Protein AF-A0A1B7NL58-F1 (afdb_monomer_lite)

Radius of gyration: 33.12 Å; chains: 1; bounding box: 77×68×89 Å

Organism: NCBI:txid1955775

Foldseek 3Di:
DDDDDDDPVPPPPVVVVVVVVVVVVVVVVVVVVVVVVVVVVVVVVVVVVVVVVVVPPPDDDDDDDDDDDDDDDDPPPDPDPPDPDDDDDDDDPPPCPDDPDPDDDDDDDDDADDPVQWAFDAFDPPDDQPGKTWTAGNPPRDIFIQRDDDDDDPDDDDDDDDRRDGDDD

pLDDT: mean 71.79, std 19.03, range [33.88, 96.75]

InterPro domains:
  IPR011009 Protein kinase-like domain superfamily [SSF56112] (100-154)

Sequence (169 aa):
MSTVPKSRWAEDDAETEALLEQKRREKEERKRAKAEKQRREEEAQRQLLAQKHTNAGINGSLQNQEKGLNGDAERPSKRRRLSNEAETQPDMTVDQKPMSLLRFPAPEWGPCRHVDNFERLNHIEEGSYGLVSRARELATGEIVALKRLKWRTATTASQSPVCERFKHC

Secondary structure (DSSP, 8-state):
--PPPPPTT----HHHHHHHHHHHHHHHHHHHHHHHHHHHHHHHHHHHHHHHHHHGGGS----------S----S----------------------------PPPPP-PPPPPGGGEEEEEE---STT-SEEEEEETTT--EEEEEPP-------SS-----------

Structure (mmCIF, N/CA/C/O backbone):
data_AF-A0A1B7NL58-F1
#
_entry.id   AF-A0A1B7NL58-F1
#
loop_
_atom_site.group_PDB
_atom_site.id
_atom_site.type_symbol
_atom_site.label_atom_id
_atom_site.label_alt_id
_atom_site.label_comp_id
_atom_site.label_asym_id
_atom_site.label_entity_id
_atom_site.label_seq_id
_atom_site.pdbx_PDB_ins_code
_atom_site.Cartn_x
_atom_site.Cartn_y
_atom_site.Cartn_z
_atom_site.occupancy
_atom_site.B_iso_or_equiv
_atom_site.auth_seq_id
_atom_site.auth_comp_id
_atom_site.auth_asym_id
_atom_site.auth_atom_id
_atom_site.pdbx_PDB_model_num
ATOM 1 N N . MET A 1 1 ? 50.261 28.078 -27.410 1.00 44.69 1 MET A N 1
ATOM 2 C CA . MET A 1 1 ? 48.964 28.508 -26.847 1.00 44.69 1 MET A CA 1
ATOM 3 C C . MET A 1 1 ? 47.917 27.507 -27.301 1.00 44.69 1 MET A C 1
ATOM 5 O O . MET A 1 1 ? 47.625 27.460 -28.485 1.00 44.69 1 MET A O 1
ATOM 9 N N . SER A 1 2 ? 47.463 26.623 -26.414 1.00 54.59 2 SER A N 1
ATOM 10 C CA . SER A 1 2 ? 46.510 25.555 -26.741 1.00 54.59 2 SER A CA 1
ATOM 11 C C . SER A 1 2 ? 45.078 26.067 -26.592 1.00 54.59 2 SER A C 1
ATOM 13 O O . SER A 1 2 ? 44.651 26.379 -25.481 1.00 54.59 2 SER A O 1
ATOM 15 N N . THR A 1 3 ? 44.346 26.177 -27.698 1.00 63.53 3 THR A N 1
ATOM 16 C CA . THR A 1 3 ? 42.912 26.477 -27.693 1.00 63.53 3 THR A CA 1
ATOM 17 C C . THR A 1 3 ? 42.134 25.213 -27.326 1.00 63.53 3 THR A C 1
ATOM 19 O O . THR A 1 3 ? 42.364 24.139 -27.879 1.00 63.53 3 THR A O 1
ATOM 22 N N . VAL A 1 4 ? 41.244 25.321 -26.338 1.00 69.00 4 VAL A N 1
ATOM 23 C CA . VAL A 1 4 ? 40.406 24.203 -25.878 1.00 69.00 4 VAL A CA 1
ATOM 24 C C . VAL A 1 4 ? 39.421 23.824 -26.994 1.00 69.00 4 VAL A C 1
ATOM 26 O O . VAL A 1 4 ? 38.748 24.718 -27.515 1.00 69.00 4 VAL A O 1
ATOM 29 N N . PRO A 1 5 ? 39.299 22.538 -27.378 1.00 65.06 5 PRO A N 1
ATOM 30 C CA . PRO A 1 5 ? 38.344 22.128 -28.398 1.00 65.06 5 PRO A CA 1
ATOM 31 C C . PRO A 1 5 ? 36.917 22.241 -27.850 1.00 65.06 5 PRO A C 1
ATOM 33 O O . PRO A 1 5 ? 36.602 21.739 -26.768 1.00 65.06 5 PRO A O 1
ATOM 36 N N . LYS A 1 6 ? 36.044 22.917 -28.601 1.00 63.31 6 LYS A N 1
ATOM 37 C CA . LYS A 1 6 ? 34.623 23.052 -28.273 1.00 63.31 6 LYS A CA 1
ATOM 38 C C . LYS A 1 6 ? 33.964 21.668 -28.377 1.00 63.31 6 LYS A C 1
ATOM 40 O O . LYS A 1 6 ? 34.069 21.002 -29.403 1.00 63.31 6 LYS A O 1
ATOM 45 N N . SER A 1 7 ? 33.371 21.209 -27.274 1.00 68.00 7 SER A N 1
ATOM 46 C CA . SER A 1 7 ? 32.729 19.894 -27.145 1.00 68.00 7 SER A CA 1
ATOM 47 C C . SER A 1 7 ? 31.629 19.698 -28.193 1.00 68.00 7 SER A C 1
ATOM 49 O O . SER A 1 7 ? 30.796 20.581 -28.386 1.00 68.00 7 SER A O 1
ATOM 51 N N . ARG A 1 8 ? 31.592 18.505 -28.802 1.00 52.09 8 ARG A N 1
ATOM 52 C CA . ARG A 1 8 ? 30.673 18.040 -29.867 1.00 52.09 8 ARG A CA 1
ATOM 53 C C . ARG A 1 8 ? 29.192 17.921 -29.453 1.00 52.09 8 ARG A C 1
ATOM 55 O O . ARG A 1 8 ? 28.419 17.259 -30.128 1.00 52.09 8 ARG A O 1
ATOM 62 N N . TRP A 1 9 ? 28.838 18.497 -28.310 1.00 59.84 9 TRP A N 1
ATOM 63 C CA . TRP A 1 9 ? 27.505 18.483 -27.699 1.00 59.84 9 TRP A CA 1
ATOM 64 C C . TRP A 1 9 ? 26.931 19.894 -27.527 1.00 59.84 9 TRP A C 1
ATOM 66 O O . TRP A 1 9 ? 25.863 20.053 -26.950 1.00 59.84 9 TRP A O 1
ATOM 76 N N . ALA A 1 10 ? 27.665 20.913 -27.975 1.00 53.44 10 ALA A N 1
ATOM 77 C CA . ALA A 1 10 ? 27.255 22.311 -27.955 1.00 53.44 10 ALA A CA 1
ATOM 78 C C . ALA A 1 10 ? 26.870 22.770 -29.368 1.00 53.44 10 ALA A C 1
ATOM 80 O O . ALA A 1 10 ? 27.426 23.742 -29.881 1.00 53.44 10 ALA A O 1
ATOM 81 N N . GLU A 1 11 ? 25.979 22.024 -30.018 1.00 50.47 11 GLU A N 1
ATOM 82 C CA . GLU A 1 11 ? 25.211 22.566 -31.135 1.00 50.47 11 GLU A CA 1
ATOM 83 C C . GLU A 1 11 ? 23.988 23.258 -30.523 1.00 50.47 11 GLU A C 1
ATOM 85 O O . GLU A 1 11 ? 23.056 22.613 -30.045 1.00 50.47 11 GLU A O 1
ATOM 90 N N . ASP A 1 12 ? 24.071 24.590 -30.441 1.00 58.47 12 ASP A N 1
ATOM 91 C CA . ASP A 1 12 ? 22.943 25.485 -30.181 1.00 58.47 12 ASP A CA 1
ATOM 92 C C . ASP A 1 12 ? 21.994 25.413 -31.388 1.00 58.47 12 ASP A C 1
ATOM 94 O O . ASP A 1 12 ? 22.048 26.237 -32.304 1.00 58.47 12 ASP A O 1
ATOM 98 N N . ASP A 1 13 ? 21.140 24.391 -31.418 1.00 60.34 13 ASP A N 1
ATOM 99 C CA . ASP A 1 13 ? 20.017 24.337 -32.347 1.00 60.34 13 ASP A CA 1
ATOM 100 C C . ASP A 1 13 ? 18.971 25.347 -31.868 1.00 60.34 13 ASP A C 1
ATOM 102 O O . ASP A 1 13 ? 18.351 25.153 -30.818 1.00 60.34 13 ASP A O 1
ATOM 106 N N . ALA A 1 14 ? 18.753 26.421 -32.632 1.00 65.19 14 ALA A N 1
ATOM 107 C CA . ALA A 1 14 ? 17.804 27.502 -32.326 1.00 65.19 14 ALA A CA 1
ATOM 108 C C . ALA A 1 14 ? 16.383 27.006 -31.963 1.00 65.19 14 ALA A C 1
ATOM 110 O O . ALA A 1 14 ? 15.627 27.677 -31.258 1.00 65.19 14 ALA A O 1
ATOM 111 N N . GLU A 1 15 ? 16.019 25.800 -32.402 1.00 60.75 15 GLU A N 1
ATOM 112 C CA . GLU A 1 15 ? 14.764 25.130 -32.057 1.00 60.75 15 GLU A CA 1
ATOM 113 C C . GLU A 1 15 ? 14.707 24.660 -30.589 1.00 60.75 15 GLU A C 1
ATOM 115 O O . GLU A 1 15 ? 13.646 24.695 -29.960 1.00 60.75 15 GLU A O 1
ATOM 120 N N . THR A 1 16 ? 15.837 24.264 -29.996 1.00 66.06 16 THR A N 1
ATOM 121 C CA . THR A 1 16 ? 15.914 23.803 -28.599 1.00 66.06 16 THR A CA 1
ATOM 122 C C . THR A 1 16 ? 15.784 24.956 -27.605 1.00 66.06 16 THR A C 1
ATOM 124 O O . THR A 1 16 ? 15.072 24.831 -26.603 1.00 66.06 16 THR A O 1
ATOM 127 N N . GLU A 1 17 ? 16.378 26.110 -27.912 1.00 68.25 17 GLU A N 1
ATOM 128 C CA . GLU A 1 17 ? 16.218 27.338 -27.131 1.00 68.25 17 GLU A CA 1
ATOM 129 C C . GLU A 1 17 ? 14.764 27.832 -27.167 1.00 68.25 17 GLU A C 1
ATOM 131 O O . GLU A 1 17 ? 14.191 28.162 -26.122 1.00 68.25 17 GLU A O 1
ATOM 136 N N . ALA A 1 18 ? 14.120 27.770 -28.339 1.00 76.88 18 ALA A N 1
ATOM 137 C CA . ALA A 1 18 ? 12.712 28.125 -28.503 1.00 76.88 18 ALA A CA 1
ATOM 138 C C . ALA A 1 18 ? 11.773 27.228 -27.669 1.00 76.88 18 ALA A C 1
ATOM 140 O O . ALA A 1 18 ? 10.835 27.722 -27.034 1.00 76.88 18 ALA A O 1
ATOM 141 N N . LEU A 1 19 ? 12.040 25.918 -27.591 1.00 77.94 19 LEU A N 1
ATOM 142 C CA . LEU A 1 19 ? 11.274 24.990 -26.746 1.00 77.94 19 LEU A CA 1
ATOM 143 C C . LEU A 1 19 ? 11.468 25.254 -25.246 1.00 77.94 19 LEU A C 1
ATOM 145 O O . LEU A 1 19 ? 10.522 25.131 -24.457 1.00 77.94 19 LEU A O 1
ATOM 149 N N . LEU A 1 20 ? 12.680 25.622 -24.827 1.00 78.44 20 LEU A N 1
ATOM 150 C CA . LEU A 1 20 ? 12.952 25.988 -23.436 1.00 78.44 20 LEU A CA 1
ATOM 151 C C . LEU A 1 20 ? 12.237 27.285 -23.050 1.00 78.44 20 LEU A C 1
ATOM 153 O O . LEU A 1 20 ? 11.703 27.381 -21.941 1.00 78.44 20 LEU A O 1
ATOM 157 N N . GLU A 1 21 ? 12.163 28.256 -23.959 1.00 84.31 21 GLU A N 1
ATOM 158 C CA . GLU A 1 21 ? 11.441 29.502 -23.716 1.00 84.31 21 GLU A CA 1
ATOM 159 C C . GLU A 1 21 ? 9.921 29.288 -23.635 1.00 84.31 21 GLU A C 1
ATOM 161 O O . GLU A 1 21 ? 9.279 29.809 -22.717 1.00 84.31 21 GLU A O 1
ATOM 166 N N . GLN A 1 22 ? 9.346 28.437 -24.494 1.00 85.75 22 GLN A N 1
ATOM 167 C CA . GLN A 1 22 ? 7.934 28.043 -24.395 1.00 85.75 22 GLN A CA 1
ATOM 168 C C . GLN A 1 22 ? 7.617 27.373 -23.049 1.00 85.75 22 GLN A C 1
ATOM 170 O O . GLN A 1 22 ? 6.673 27.774 -22.364 1.00 85.75 22 GLN A O 1
ATOM 175 N N . LYS A 1 23 ? 8.456 26.430 -22.598 1.00 88.12 23 LYS A N 1
ATOM 176 C CA . LYS A 1 23 ? 8.293 25.782 -21.284 1.00 88.12 23 LYS A CA 1
ATOM 177 C C . LYS A 1 23 ? 8.408 26.761 -20.116 1.00 88.12 23 LYS A C 1
ATOM 179 O O . LYS A 1 23 ? 7.749 26.573 -19.090 1.00 88.12 23 LYS A O 1
ATOM 184 N N . ARG A 1 24 ? 9.244 27.799 -20.230 1.00 90.62 24 ARG A N 1
ATOM 185 C CA . ARG A 1 24 ? 9.343 28.853 -19.207 1.00 90.62 24 ARG A CA 1
ATOM 186 C C . ARG A 1 24 ? 8.063 29.683 -19.137 1.00 90.62 24 ARG A C 1
ATOM 188 O O . ARG A 1 24 ? 7.567 29.883 -18.030 1.00 90.62 24 ARG A O 1
ATOM 195 N N . ARG A 1 25 ? 7.496 30.079 -20.281 1.00 89.69 25 ARG A N 1
ATOM 196 C CA . ARG A 1 25 ? 6.227 30.828 -20.350 1.00 89.69 25 ARG A CA 1
ATOM 197 C C . ARG A 1 25 ? 5.060 30.019 -19.780 1.00 89.69 25 ARG A C 1
ATOM 199 O O . ARG A 1 25 ? 4.374 30.496 -18.881 1.00 89.69 25 ARG A O 1
ATOM 206 N N . GLU A 1 26 ? 4.928 28.754 -20.177 1.00 88.50 26 GLU A N 1
ATOM 207 C CA . GLU A 1 26 ? 3.891 27.852 -19.653 1.00 88.50 26 GLU A CA 1
ATOM 208 C C . GLU A 1 26 ? 4.020 27.655 -18.129 1.00 88.50 26 GLU A C 1
ATOM 210 O O . GLU A 1 26 ? 3.042 27.692 -17.376 1.00 88.50 26 GLU A O 1
ATOM 215 N N . LYS A 1 27 ? 5.252 27.496 -17.626 1.00 93.06 27 LYS A N 1
ATOM 216 C CA . LYS A 1 27 ? 5.512 27.365 -16.186 1.00 93.06 27 LYS A CA 1
ATOM 217 C C . LYS A 1 27 ? 5.162 28.643 -15.418 1.00 93.06 27 LYS A C 1
ATOM 219 O O . LYS A 1 27 ? 4.679 28.545 -14.286 1.00 93.06 27 LYS A O 1
ATOM 224 N N . GLU A 1 28 ? 5.408 29.816 -15.994 1.00 92.25 28 GLU A N 1
ATOM 225 C CA . GLU A 1 28 ? 5.051 31.108 -15.402 1.00 92.25 28 GLU A CA 1
ATOM 226 C C . GLU A 1 28 ? 3.535 31.322 -15.370 1.00 92.25 28 GLU A C 1
ATOM 228 O O . GLU A 1 28 ? 3.007 31.717 -14.328 1.00 92.25 28 GLU A O 1
ATOM 233 N N . GLU A 1 29 ? 2.818 30.971 -16.436 1.00 91.44 29 GLU A N 1
ATOM 234 C CA . GLU A 1 29 ? 1.351 31.013 -16.485 1.00 91.44 29 GLU A CA 1
ATOM 235 C C . GLU A 1 29 ? 0.726 30.053 -15.472 1.00 91.44 29 GLU A C 1
ATOM 237 O O . GLU A 1 29 ? -0.124 30.449 -14.671 1.00 91.44 29 GLU A O 1
ATOM 242 N N . ARG A 1 30 ? 1.231 28.816 -15.392 1.00 89.38 30 ARG A N 1
ATOM 243 C CA . ARG A 1 30 ? 0.791 27.839 -14.388 1.00 89.38 30 ARG A CA 1
ATOM 244 C C . ARG A 1 30 ? 1.045 28.324 -12.959 1.00 89.38 30 ARG A C 1
ATOM 246 O O . ARG A 1 30 ? 0.241 28.065 -12.061 1.00 89.38 30 ARG A O 1
ATOM 253 N N . LYS A 1 31 ? 2.157 29.031 -12.725 1.00 95.25 31 LYS A N 1
ATOM 254 C CA . LYS A 1 31 ? 2.472 29.625 -11.417 1.00 95.25 31 LYS A CA 1
ATOM 255 C C . LYS A 1 31 ? 1.515 30.773 -11.081 1.00 95.25 31 LYS A C 1
ATOM 257 O O . LYS A 1 31 ? 1.068 30.847 -9.937 1.00 95.25 31 LYS A O 1
ATOM 262 N N . ARG A 1 32 ? 1.164 31.619 -12.057 1.00 92.06 32 ARG A N 1
ATOM 263 C CA . ARG A 1 32 ? 0.187 32.711 -11.890 1.00 92.06 32 ARG A CA 1
ATOM 264 C C . ARG A 1 32 ? -1.216 32.172 -11.598 1.00 92.06 32 ARG A C 1
ATOM 266 O O . ARG A 1 32 ? -1.809 32.574 -10.602 1.00 92.06 32 ARG A O 1
ATOM 273 N N . ALA A 1 33 ? -1.681 31.181 -12.359 1.00 90.19 33 ALA A N 1
ATOM 274 C CA . ALA A 1 33 ? -2.985 30.549 -12.146 1.00 90.19 33 ALA A CA 1
ATOM 275 C C . ALA A 1 33 ? -3.099 29.878 -10.763 1.00 90.19 33 ALA A C 1
ATOM 277 O O . ALA A 1 33 ? -4.123 29.986 -10.087 1.00 90.19 33 ALA A O 1
ATOM 278 N N . LYS A 1 34 ? -2.028 29.218 -10.294 1.00 96.06 34 LYS A N 1
ATOM 279 C CA . LYS A 1 34 ? -2.006 28.610 -8.954 1.00 96.06 34 LYS A CA 1
ATOM 280 C C . LYS A 1 34 ? -2.045 29.663 -7.840 1.00 96.06 34 LYS A C 1
ATOM 282 O O . LYS A 1 34 ? -2.745 29.457 -6.853 1.00 96.06 34 LYS A O 1
ATOM 287 N N . ALA A 1 35 ? -1.324 30.774 -7.999 1.00 92.44 35 ALA A N 1
ATOM 288 C CA . ALA A 1 35 ? -1.316 31.862 -7.022 1.00 92.44 35 ALA A CA 1
ATOM 289 C C . ALA A 1 35 ? -2.682 32.565 -6.925 1.00 92.44 35 ALA A C 1
ATOM 291 O O . ALA A 1 35 ? -3.141 32.865 -5.826 1.00 92.44 35 ALA A O 1
ATOM 292 N N . GLU A 1 36 ? -3.366 32.779 -8.052 1.00 92.94 36 GLU A N 1
ATOM 293 C CA . GLU A 1 36 ? -4.714 33.360 -8.066 1.00 92.94 36 GLU A CA 1
ATOM 294 C C . GLU A 1 36 ? -5.744 32.431 -7.414 1.00 92.94 36 GLU A C 1
ATOM 296 O O . GLU A 1 36 ? -6.526 32.869 -6.567 1.00 92.94 36 GLU A O 1
ATOM 301 N N . LYS A 1 37 ? -5.691 31.129 -7.729 1.00 93.88 37 LYS A N 1
ATOM 302 C CA . LYS A 1 37 ? -6.549 30.125 -7.090 1.00 93.88 37 LYS A CA 1
ATOM 303 C C . LYS A 1 37 ? -6.340 30.087 -5.573 1.00 93.88 37 LYS A C 1
ATOM 305 O O . LYS A 1 37 ? -7.319 30.086 -4.834 1.00 93.88 37 LYS A O 1
ATOM 310 N N . GLN A 1 38 ? -5.088 30.130 -5.115 1.00 92.69 38 GLN A N 1
ATOM 311 C CA . GLN A 1 38 ? -4.765 30.152 -3.688 1.00 92.69 38 GLN A CA 1
ATOM 312 C C . GLN A 1 38 ? -5.310 31.409 -2.992 1.00 92.69 38 GLN A C 1
ATOM 314 O O . GLN A 1 38 ? -5.904 31.299 -1.923 1.00 92.69 38 GLN A O 1
ATOM 319 N N . ARG A 1 39 ? -5.183 32.592 -3.613 1.00 93.31 39 ARG A N 1
ATOM 320 C CA . ARG A 1 39 ? -5.765 33.833 -3.072 1.00 93.31 39 ARG A CA 1
ATOM 321 C C . ARG A 1 39 ? -7.290 33.767 -2.980 1.00 93.31 39 ARG A C 1
ATOM 323 O O . ARG A 1 39 ? -7.855 34.209 -1.985 1.00 93.31 39 ARG A O 1
ATOM 330 N N . ARG A 1 40 ? -7.952 33.189 -3.987 1.00 93.94 40 ARG A N 1
ATOM 331 C CA . ARG A 1 40 ? -9.412 33.014 -3.991 1.00 93.94 40 ARG A CA 1
ATOM 332 C C . ARG A 1 40 ? -9.879 32.044 -2.905 1.00 93.94 40 ARG A C 1
ATOM 334 O O . ARG A 1 40 ? -10.902 32.287 -2.273 1.00 93.94 40 ARG A O 1
ATOM 341 N N . GLU A 1 41 ? -9.144 30.956 -2.684 1.00 89.31 41 GLU A N 1
ATOM 342 C CA . GLU A 1 41 ? -9.435 29.992 -1.617 1.00 89.31 41 GLU A CA 1
ATOM 343 C C . GLU A 1 41 ? -9.254 30.609 -0.225 1.00 89.31 41 GLU A C 1
ATOM 345 O O . GLU A 1 41 ? -10.109 30.416 0.637 1.00 89.31 41 GLU A O 1
ATOM 350 N N . GLU A 1 42 ? -8.195 31.394 -0.012 1.00 90.94 42 GLU A N 1
ATOM 351 C CA . GLU A 1 42 ? -7.962 32.110 1.248 1.00 90.94 42 GLU A CA 1
ATOM 352 C C . GLU A 1 42 ? -9.059 33.149 1.522 1.00 90.94 42 GLU A C 1
ATOM 354 O O . GLU A 1 42 ? -9.591 33.219 2.631 1.00 90.94 42 GLU A O 1
ATOM 359 N N . GLU A 1 43 ? -9.462 33.915 0.506 1.00 92.19 43 GLU A N 1
ATOM 360 C CA . GLU A 1 43 ? -10.558 34.875 0.633 1.00 92.19 43 GLU A CA 1
ATOM 361 C C . GLU A 1 43 ? -11.892 34.175 0.933 1.00 92.19 43 GLU A C 1
ATOM 363 O O . GLU A 1 43 ? -12.617 34.595 1.837 1.00 92.19 43 GLU A O 1
ATOM 368 N N . ALA A 1 44 ? -12.187 33.061 0.255 1.00 92.94 44 ALA A N 1
ATOM 369 C CA . ALA A 1 44 ? -13.374 32.254 0.528 1.00 92.94 44 ALA A CA 1
ATOM 370 C C . ALA A 1 44 ? -13.360 31.677 1.955 1.00 92.94 44 ALA A C 1
ATOM 372 O O . ALA A 1 44 ? -14.372 31.735 2.655 1.00 92.94 44 ALA A O 1
ATOM 373 N N . GLN A 1 45 ? -12.214 31.176 2.429 1.00 89.62 45 GLN A N 1
ATOM 374 C CA . GLN A 1 45 ? -12.067 30.724 3.815 1.00 89.62 45 GLN A CA 1
ATOM 375 C C . GLN A 1 45 ? -12.276 31.869 4.809 1.00 89.62 45 GLN A C 1
ATOM 377 O O . GLN A 1 45 ? -12.983 31.693 5.802 1.00 89.62 45 GLN A O 1
ATOM 382 N N . ARG A 1 46 ? -11.727 33.057 4.534 1.00 89.50 46 ARG A N 1
ATOM 383 C CA . ARG A 1 46 ? -11.902 34.239 5.386 1.00 89.50 46 ARG A CA 1
ATOM 384 C C . ARG A 1 46 ? -13.363 34.685 5.447 1.00 89.50 46 ARG A C 1
ATOM 386 O O . ARG A 1 46 ? -13.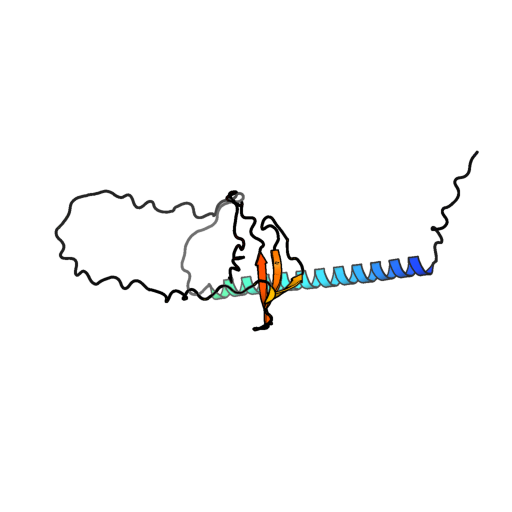848 35.008 6.530 1.00 89.50 46 ARG A O 1
ATOM 393 N N . GLN A 1 47 ? -14.080 34.648 4.323 1.00 88.88 47 GLN A N 1
ATOM 394 C CA . GLN A 1 47 ? -15.518 34.928 4.282 1.00 88.88 47 GLN A CA 1
ATOM 395 C C . GLN A 1 47 ? -16.324 33.889 5.076 1.00 88.88 47 GLN A C 1
ATOM 397 O O . GLN A 1 47 ? -17.217 34.263 5.834 1.00 88.88 47 GLN A O 1
ATOM 402 N N . LEU A 1 48 ? -15.983 32.598 4.975 1.00 87.69 48 LEU A N 1
ATOM 403 C CA . LEU A 1 48 ? -16.621 31.543 5.772 1.00 87.69 48 LEU A CA 1
ATOM 404 C C . LEU A 1 48 ? -16.383 31.731 7.275 1.00 87.69 48 LEU A C 1
ATOM 406 O O . LEU A 1 48 ? -17.310 31.566 8.066 1.00 87.69 48 LEU A O 1
ATOM 410 N N . LEU A 1 49 ? -15.164 32.089 7.686 1.00 83.75 49 LEU A N 1
ATOM 411 C CA . LEU A 1 49 ? -14.857 32.390 9.087 1.00 83.75 49 LEU A CA 1
ATOM 412 C C . LEU A 1 49 ? -15.641 33.611 9.585 1.00 83.75 49 LEU A C 1
ATOM 414 O O . LEU A 1 49 ? -16.198 33.566 10.680 1.00 83.75 49 LEU A O 1
ATOM 418 N N . ALA A 1 50 ? -15.755 34.662 8.768 1.00 84.38 50 ALA A N 1
ATOM 419 C CA . ALA A 1 50 ? -16.563 35.832 9.100 1.00 84.38 50 ALA A CA 1
ATOM 420 C C . ALA A 1 50 ? -18.054 35.478 9.264 1.00 84.38 50 ALA A C 1
ATOM 422 O O . ALA A 1 50 ? -18.667 35.892 10.245 1.00 84.38 50 ALA A O 1
ATOM 423 N N . GLN A 1 51 ? -18.625 34.649 8.380 1.00 78.12 51 GLN A N 1
ATOM 424 C CA . GLN A 1 51 ? -20.010 34.168 8.516 1.00 78.12 51 GLN A CA 1
ATOM 425 C C . GLN A 1 51 ? -20.220 33.271 9.746 1.00 78.12 51 GLN A C 1
ATOM 427 O O . GLN A 1 51 ? -21.270 33.317 10.388 1.00 78.12 51 GLN A O 1
ATOM 432 N N . LYS A 1 52 ? -19.227 32.452 10.116 1.00 76.06 52 LYS A N 1
ATOM 433 C CA . LYS A 1 52 ? -19.277 31.687 11.373 1.00 76.06 52 LYS A CA 1
ATOM 434 C C . LYS A 1 52 ? -19.311 32.616 12.587 1.00 76.06 52 LYS A C 1
ATOM 436 O O . LYS A 1 52 ? -20.043 32.339 13.533 1.00 76.06 52 LYS A O 1
ATOM 441 N N . HIS A 1 53 ? -18.570 33.724 12.545 1.00 67.44 53 HIS A N 1
ATOM 442 C CA . HIS A 1 53 ? -18.548 34.708 13.626 1.00 67.44 53 HIS A CA 1
ATOM 443 C C . HIS A 1 53 ? -19.867 35.495 13.745 1.00 67.44 53 HIS A C 1
ATOM 445 O O . HIS A 1 53 ? -20.258 35.846 14.854 1.00 67.44 53 HIS A O 1
ATOM 451 N N . THR A 1 54 ? -20.595 35.738 12.646 1.00 62.66 54 THR A N 1
ATOM 452 C CA . THR A 1 54 ? -21.917 36.392 12.714 1.00 62.66 54 THR A CA 1
ATOM 453 C C . THR A 1 54 ? -23.012 35.455 13.237 1.00 62.66 54 THR A C 1
ATOM 455 O O . THR A 1 54 ? -23.835 35.883 14.041 1.00 62.66 54 THR A O 1
ATOM 458 N N . ASN A 1 55 ? -23.001 34.167 12.868 1.00 57.41 55 ASN A N 1
ATOM 459 C CA . ASN A 1 55 ? -23.983 33.182 13.355 1.00 57.41 55 ASN A CA 1
ATOM 460 C C . ASN A 1 55 ? -23.744 32.712 14.804 1.00 57.41 55 ASN A C 1
ATOM 462 O O . ASN A 1 55 ? -24.682 32.267 15.463 1.00 57.41 55 ASN A O 1
ATOM 466 N N . ALA A 1 56 ? -22.524 32.836 15.337 1.00 54.38 56 ALA A N 1
ATOM 467 C CA . ALA A 1 56 ? -22.234 32.567 16.751 1.00 54.38 56 ALA A CA 1
ATOM 468 C C . ALA A 1 56 ? -22.770 33.660 17.710 1.00 54.38 56 ALA A C 1
ATOM 470 O O . ALA A 1 56 ? -22.756 33.476 18.926 1.00 54.38 56 ALA A O 1
ATOM 471 N N . GLY A 1 57 ? -23.281 34.779 17.181 1.00 49.06 57 GLY A N 1
ATOM 472 C CA . GLY A 1 57 ? -23.726 35.953 17.938 1.00 49.06 57 GLY A CA 1
ATOM 473 C C . GLY A 1 57 ? -25.137 35.909 18.542 1.00 49.06 57 GLY A C 1
ATOM 474 O O . GLY A 1 57 ? -25.648 36.969 18.888 1.00 49.06 57 GLY A O 1
ATOM 475 N N . ILE A 1 58 ? -25.787 34.743 18.674 1.00 52.53 58 ILE A N 1
ATOM 476 C CA . ILE A 1 58 ? -27.101 34.630 19.356 1.00 52.53 58 ILE A CA 1
ATOM 477 C C . ILE A 1 58 ? -27.083 33.674 20.569 1.00 52.53 58 ILE A C 1
ATOM 479 O O . ILE A 1 58 ? -27.986 33.732 21.395 1.00 52.53 58 ILE A O 1
ATOM 483 N N . ASN A 1 59 ? -26.040 32.861 20.783 1.00 52.97 59 ASN A N 1
ATOM 484 C CA . ASN A 1 59 ? -25.927 32.023 21.991 1.00 52.97 59 ASN A CA 1
ATOM 485 C C . ASN A 1 59 ? -24.469 31.841 22.435 1.00 52.97 59 ASN A C 1
ATOM 487 O O . ASN A 1 59 ? -23.853 30.805 22.199 1.00 52.97 59 ASN A O 1
ATOM 491 N N . GLY A 1 60 ? -23.914 32.855 23.095 1.00 44.34 60 GLY A N 1
ATOM 492 C CA . GLY A 1 60 ? -22.550 32.804 23.619 1.00 44.34 60 GLY A CA 1
ATOM 493 C C . GLY A 1 60 ? -22.255 33.969 24.550 1.00 44.34 60 GLY A C 1
ATOM 494 O O . GLY A 1 60 ? -21.425 34.818 24.246 1.00 44.34 60 GLY A O 1
ATOM 495 N N . SER A 1 61 ? -22.987 34.040 25.660 1.00 41.47 61 SER A N 1
ATOM 496 C CA . SER A 1 61 ? -22.731 35.008 26.723 1.00 41.47 61 SER A CA 1
ATOM 497 C C . SER A 1 61 ? -21.346 34.771 27.345 1.00 41.47 61 SER A C 1
ATOM 499 O O . SER A 1 61 ? -21.105 33.731 27.948 1.00 41.47 61 SER A O 1
ATOM 501 N N . LEU A 1 62 ? -20.476 35.772 27.181 1.00 44.12 62 LEU A N 1
ATOM 502 C CA . LEU A 1 62 ? -19.490 36.272 28.146 1.00 44.12 62 LEU A CA 1
ATOM 503 C C . LEU A 1 62 ? -18.479 35.277 28.754 1.00 44.12 62 LEU A C 1
ATOM 505 O O . LEU A 1 62 ? -18.739 34.709 29.809 1.00 44.12 62 LEU A O 1
ATOM 509 N N . GLN A 1 63 ? -17.244 35.262 28.225 1.00 40.66 63 GLN A N 1
ATOM 510 C CA . GLN A 1 63 ? -16.050 35.513 29.056 1.00 40.66 63 GLN A CA 1
ATOM 511 C C . GLN A 1 63 ? -14.751 35.766 28.262 1.00 40.66 63 GLN A C 1
ATOM 513 O O . GLN A 1 63 ? -14.397 35.024 27.354 1.00 40.66 63 GLN A O 1
ATOM 518 N N . ASN A 1 64 ? -14.028 36.790 28.737 1.00 41.25 64 ASN A N 1
ATOM 519 C CA . ASN A 1 64 ? -12.598 37.103 28.587 1.00 41.25 64 ASN A CA 1
ATOM 520 C C . ASN A 1 64 ? -12.051 37.778 27.316 1.00 41.25 64 ASN A C 1
ATOM 522 O O . ASN A 1 64 ? -11.386 37.187 26.474 1.00 41.25 64 ASN A O 1
ATOM 526 N N . GLN A 1 65 ? -12.237 39.098 27.304 1.00 42.81 65 GLN A N 1
ATOM 527 C CA . GLN A 1 65 ? -11.190 40.134 27.316 1.00 42.81 65 GLN A CA 1
ATOM 528 C C . GLN A 1 65 ? -9.706 39.681 27.231 1.00 42.81 65 GLN A C 1
ATOM 530 O O . GLN A 1 65 ? -9.086 39.293 28.216 1.00 42.81 65 GLN A O 1
ATOM 535 N N . GLU A 1 66 ? -9.158 39.803 26.023 1.00 44.31 66 GLU A N 1
ATOM 536 C CA . GLU A 1 66 ? -7.891 40.447 25.622 1.00 44.31 66 GLU A CA 1
ATOM 537 C C . GLU A 1 66 ? -6.711 40.532 26.623 1.00 44.31 66 GLU A C 1
ATOM 539 O O . GLU A 1 66 ? -6.720 41.358 27.537 1.00 44.31 66 GLU A O 1
ATOM 544 N N . LYS A 1 67 ? -5.612 39.801 26.342 1.00 38.03 67 LYS A N 1
ATOM 545 C CA . LYS A 1 67 ? -4.208 40.259 26.511 1.00 38.03 67 LYS A CA 1
ATOM 546 C C . LYS A 1 67 ? -3.192 39.218 26.012 1.00 38.03 67 LYS A C 1
ATOM 548 O O . LYS A 1 67 ? -3.218 38.083 26.466 1.00 38.03 67 LYS A O 1
ATOM 553 N N . GLY A 1 68 ? -2.218 39.652 25.202 1.00 33.88 68 GLY A N 1
ATOM 554 C CA . GLY A 1 68 ? -0.890 39.018 25.150 1.00 33.88 68 GLY A CA 1
ATOM 555 C C . GLY A 1 68 ? -0.332 38.704 23.762 1.00 33.88 68 GLY A C 1
ATOM 556 O O . GLY A 1 68 ? -0.709 37.725 23.134 1.00 33.88 68 GLY A O 1
ATOM 557 N N . LEU A 1 69 ? 0.629 39.518 23.325 1.00 41.19 69 LEU A N 1
ATOM 558 C CA . LEU A 1 69 ? 1.583 39.221 22.258 1.00 41.19 69 LEU A CA 1
ATOM 559 C C . LEU A 1 69 ? 2.601 38.167 22.746 1.00 41.19 69 LEU A C 1
ATOM 561 O O . LEU A 1 69 ? 3.096 38.292 23.862 1.00 41.19 69 LEU A O 1
ATOM 565 N N . ASN A 1 70 ? 2.989 37.250 21.852 1.00 37.75 70 ASN A N 1
ATOM 566 C CA . ASN A 1 70 ? 4.068 36.246 21.951 1.00 37.75 70 ASN A CA 1
ATOM 567 C C . ASN A 1 70 ? 3.841 34.999 22.830 1.00 37.75 70 ASN A C 1
ATOM 569 O O . ASN A 1 70 ? 3.548 35.098 24.016 1.00 37.75 70 ASN A O 1
ATOM 573 N N . GLY A 1 71 ? 4.185 33.840 22.254 1.00 41.84 71 GLY A N 1
ATOM 574 C CA . GLY A 1 71 ? 4.735 32.695 22.987 1.00 41.84 71 GLY A CA 1
ATOM 575 C C . GLY A 1 71 ? 3.787 31.519 23.212 1.00 41.84 71 GLY A C 1
ATOM 576 O O . GLY A 1 71 ? 2.852 31.598 23.997 1.00 41.84 71 GLY A O 1
ATOM 577 N N . ASP A 1 72 ? 4.101 30.416 22.534 1.00 51.69 72 ASP A N 1
ATOM 578 C CA . ASP A 1 72 ? 3.841 29.018 22.892 1.00 51.69 72 ASP A CA 1
ATOM 579 C C . ASP A 1 72 ? 3.170 28.749 24.254 1.00 51.69 72 ASP A C 1
ATOM 581 O O . ASP A 1 72 ? 3.845 28.767 25.279 1.00 51.69 72 ASP A O 1
ATOM 585 N N . ALA A 1 73 ? 1.884 28.377 24.264 1.00 49.41 73 ALA A N 1
ATOM 586 C CA . ALA A 1 73 ? 1.313 27.409 25.214 1.00 49.41 73 ALA A CA 1
ATOM 587 C C . ALA A 1 73 ? -0.205 27.258 25.032 1.00 49.41 73 ALA A C 1
ATOM 589 O O . ALA A 1 73 ? -0.979 27.980 25.647 1.00 49.41 73 ALA A O 1
ATOM 590 N N . GLU A 1 74 ? -0.650 26.221 24.319 1.00 52.75 74 GLU A N 1
ATOM 591 C CA . GLU A 1 74 ? -1.948 25.610 24.645 1.00 52.75 74 GLU A CA 1
ATOM 592 C C . GLU A 1 74 ? -1.955 24.103 24.364 1.00 52.75 74 GLU A C 1
ATOM 594 O O . GLU A 1 74 ? -2.827 23.532 23.719 1.00 52.75 74 GLU A O 1
ATOM 599 N N . ARG A 1 75 ? -0.937 23.415 24.895 1.00 57.34 75 ARG A N 1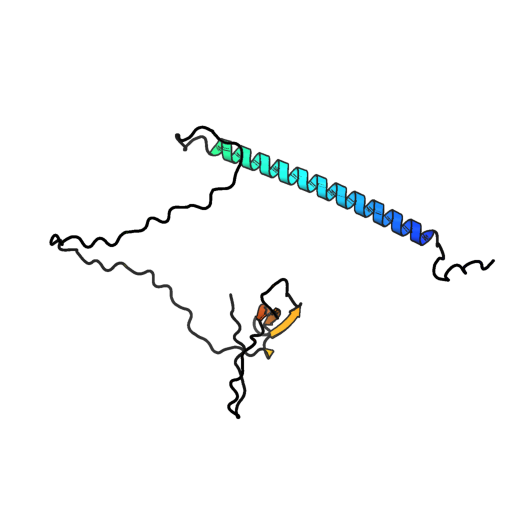
ATOM 600 C CA . ARG A 1 75 ? -1.087 22.002 25.252 1.00 57.34 75 ARG A CA 1
ATOM 601 C C . ARG A 1 75 ? -1.817 21.979 26.599 1.00 57.34 75 ARG A C 1
ATOM 603 O O . ARG A 1 75 ? -1.234 22.474 27.562 1.00 57.34 75 ARG A O 1
ATOM 610 N N . PRO A 1 76 ? -3.032 21.412 26.716 1.00 56.88 76 PRO A N 1
ATOM 611 C CA . PRO A 1 76 ? -3.787 21.428 27.968 1.00 56.88 76 PRO A CA 1
ATOM 612 C C . PRO A 1 76 ? -2.998 20.771 29.110 1.00 56.88 76 PRO A C 1
ATOM 614 O O . PRO A 1 76 ? -2.880 19.547 29.200 1.00 56.88 76 PRO A O 1
ATOM 617 N N . SER A 1 77 ? -2.422 21.589 29.988 1.00 58.91 77 SER A N 1
ATOM 618 C CA . SER A 1 77 ? -1.569 21.164 31.094 1.00 58.91 77 SER A CA 1
ATOM 619 C C . SER A 1 77 ? -2.345 21.191 32.408 1.00 58.91 77 SER A C 1
ATOM 621 O O . SER A 1 77 ? -2.072 21.980 33.305 1.00 58.91 77 SER A O 1
ATOM 623 N N . LYS A 1 78 ? -3.319 20.282 32.543 1.00 52.50 78 LYS A N 1
ATOM 624 C CA . LYS A 1 78 ? -3.790 19.804 33.857 1.00 52.50 78 LYS A CA 1
ATOM 625 C C . LYS A 1 78 ? -4.663 18.559 33.709 1.00 52.50 78 LYS A C 1
ATOM 627 O O . LYS A 1 78 ? -5.887 18.605 33.738 1.00 52.50 78 LYS A O 1
ATOM 632 N N . ARG A 1 79 ? -4.016 17.394 33.611 1.00 64.06 79 ARG A N 1
ATOM 633 C CA . ARG A 1 79 ? -4.658 16.139 34.017 1.00 64.06 79 ARG A CA 1
ATOM 634 C C . ARG A 1 79 ? -4.807 16.204 35.537 1.00 64.06 79 ARG A C 1
ATOM 636 O O . ARG A 1 79 ? -3.801 16.184 36.246 1.00 64.06 79 ARG A O 1
ATOM 643 N N . ARG A 1 80 ? -6.040 16.320 36.036 1.00 64.75 80 ARG A N 1
ATOM 644 C CA . ARG A 1 80 ? -6.325 16.267 37.474 1.00 64.75 80 ARG A CA 1
ATOM 645 C C . ARG A 1 80 ? -5.858 14.907 37.999 1.00 64.75 80 ARG A C 1
ATOM 647 O O . ARG A 1 80 ? -6.381 13.875 37.583 1.00 64.75 80 ARG A O 1
ATOM 654 N N . ARG A 1 81 ? -4.844 14.898 38.865 1.00 63.22 81 ARG A N 1
ATOM 655 C CA . ARG A 1 81 ? -4.489 13.709 39.644 1.00 63.22 81 ARG A CA 1
ATOM 656 C C . ARG A 1 81 ? -5.622 13.492 40.643 1.00 63.22 81 ARG A C 1
ATOM 658 O O . ARG A 1 81 ? -5.802 14.315 41.531 1.00 63.22 81 ARG A O 1
ATOM 665 N N . LEU A 1 82 ? -6.421 12.446 40.450 1.00 58.44 82 LEU A N 1
ATOM 666 C CA . LEU A 1 82 ? -7.294 11.942 41.507 1.00 58.44 82 LEU A CA 1
ATOM 667 C C . LEU A 1 82 ? -6.365 11.288 42.532 1.00 58.44 82 LEU A C 1
ATOM 669 O O . LEU A 1 82 ? -5.809 10.223 42.273 1.00 58.44 82 LEU A O 1
ATOM 673 N N . SER A 1 83 ? -6.092 11.995 43.625 1.00 53.06 83 SER A N 1
ATOM 674 C CA . SER A 1 83 ? -5.425 11.439 44.796 1.00 53.06 83 SER A CA 1
ATOM 675 C C . SER A 1 83 ? -6.306 10.337 45.380 1.00 53.06 83 SER A C 1
ATOM 677 O O . SER A 1 83 ? -7.492 10.546 45.621 1.00 53.06 83 SER A O 1
ATOM 679 N N . ASN A 1 84 ? -5.718 9.159 45.573 1.00 60.88 84 ASN A N 1
ATOM 680 C CA . ASN A 1 84 ? -6.303 8.082 46.356 1.00 60.88 84 ASN A CA 1
ATOM 681 C C . ASN A 1 84 ? -6.040 8.400 47.835 1.00 60.88 84 ASN A C 1
ATOM 683 O O . ASN A 1 84 ? -5.021 7.979 48.374 1.00 60.88 84 ASN A O 1
ATOM 687 N N . GLU A 1 85 ? -6.896 9.216 48.443 1.00 52.47 85 GLU A N 1
ATOM 688 C CA . GLU A 1 85 ? -6.954 9.367 49.900 1.00 52.47 85 GLU A CA 1
ATOM 689 C C . GLU A 1 85 ? -7.966 8.352 50.424 1.00 52.47 85 GLU A C 1
ATOM 691 O O . GLU A 1 85 ? -9.144 8.375 50.064 1.00 52.47 85 GLU A O 1
ATOM 696 N N . ALA A 1 86 ? -7.468 7.404 51.211 1.00 54.72 86 ALA A N 1
ATOM 697 C CA . ALA A 1 86 ? -8.284 6.433 51.909 1.00 54.72 86 ALA A CA 1
ATOM 698 C C . ALA A 1 86 ? -8.801 7.081 53.197 1.00 54.72 86 ALA A C 1
ATOM 700 O O . ALA A 1 86 ? -8.143 7.004 54.230 1.00 54.72 86 ALA A O 1
ATOM 701 N N . GLU A 1 87 ? -9.980 7.696 53.133 1.00 47.00 87 GLU A N 1
ATOM 702 C CA . GLU A 1 87 ? -10.714 8.108 54.327 1.00 47.00 87 GLU A CA 1
ATOM 703 C C . GLU A 1 87 ? -12.042 7.345 54.432 1.00 47.00 87 GLU A C 1
ATOM 705 O O . GLU A 1 87 ? -12.930 7.448 53.591 1.00 47.00 87 GLU A O 1
ATOM 710 N N . THR A 1 88 ? -12.077 6.513 55.473 1.00 49.22 88 THR A N 1
ATOM 711 C CA . THR A 1 88 ? -13.189 6.128 56.355 1.00 49.22 88 THR A CA 1
ATOM 712 C C . THR A 1 88 ? -14.596 6.023 55.758 1.00 49.22 88 THR A C 1
ATOM 714 O O . THR A 1 88 ? -15.230 7.006 55.389 1.00 49.22 88 THR A O 1
ATOM 717 N N . GLN A 1 89 ? -15.118 4.795 55.767 1.00 51.47 89 GLN A N 1
ATOM 718 C CA . GLN A 1 89 ? -16.471 4.438 55.346 1.00 51.47 89 GLN A CA 1
ATOM 719 C C . GLN A 1 89 ? -17.563 5.158 56.154 1.00 51.47 89 GLN A C 1
ATOM 721 O O . GLN A 1 89 ? -17.589 5.027 57.379 1.00 51.47 89 GLN A O 1
ATOM 726 N N . PRO A 1 90 ? -18.552 5.773 55.487 1.00 45.69 90 PRO A N 1
ATOM 727 C CA . PRO A 1 90 ? -19.928 5.744 55.937 1.00 45.69 90 PRO A CA 1
ATOM 728 C C . PRO A 1 90 ? -20.678 4.641 55.175 1.00 45.69 90 PRO A C 1
ATOM 730 O O . PRO A 1 90 ? -20.655 4.577 53.944 1.00 45.69 90 PRO A O 1
ATOM 733 N N . ASP A 1 91 ? -21.318 3.764 55.943 1.00 51.91 91 ASP A N 1
ATOM 734 C CA . ASP A 1 91 ? -22.246 2.725 55.503 1.00 51.91 91 ASP A CA 1
ATOM 735 C C . ASP A 1 91 ? -23.372 3.342 54.657 1.00 51.91 91 ASP A C 1
ATOM 737 O O . ASP A 1 91 ? -24.310 3.952 55.166 1.00 51.91 91 ASP A O 1
ATOM 741 N N . MET A 1 92 ? -23.226 3.252 53.339 1.00 48.94 92 MET A N 1
ATOM 742 C CA . MET A 1 92 ? -24.257 3.594 52.372 1.00 48.94 92 MET A CA 1
ATOM 743 C C . MET A 1 92 ? -24.551 2.320 51.600 1.00 48.94 92 MET A C 1
ATOM 745 O O . MET A 1 92 ? -23.693 1.812 50.877 1.00 48.94 92 MET A O 1
ATOM 749 N N . THR A 1 93 ? -25.767 1.804 51.745 1.00 60.25 93 THR A N 1
ATOM 750 C CA . THR A 1 93 ? -26.292 0.710 50.930 1.00 60.25 93 THR A CA 1
ATOM 751 C C . THR A 1 93 ? -26.372 1.176 49.478 1.00 60.25 93 THR A C 1
ATOM 753 O O . THR A 1 93 ? -27.371 1.743 49.036 1.00 60.25 93 THR A O 1
ATOM 756 N N . VAL A 1 94 ? -25.271 1.007 48.746 1.00 59.78 94 VAL A N 1
ATOM 757 C CA . VAL A 1 94 ? -25.196 1.288 47.315 1.00 59.78 94 VAL A CA 1
ATOM 758 C C . VAL A 1 94 ? -26.010 0.208 46.619 1.00 59.78 94 VAL A C 1
ATOM 760 O O . VAL A 1 94 ? -25.587 -0.946 46.574 1.00 59.78 94 VAL A O 1
ATOM 763 N N . ASP A 1 95 ? -27.169 0.576 46.076 1.00 64.50 95 ASP A N 1
ATOM 764 C CA . ASP A 1 95 ? -27.858 -0.218 45.062 1.00 64.50 95 ASP A CA 1
ATOM 765 C C . ASP A 1 95 ? -26.865 -0.453 43.917 1.00 64.50 95 ASP A C 1
ATOM 767 O O . ASP A 1 95 ? -26.597 0.427 43.092 1.00 64.50 95 ASP A O 1
ATOM 771 N N . GLN A 1 96 ? -26.237 -1.630 43.910 1.00 63.94 96 GLN A N 1
ATOM 772 C CA . GLN A 1 96 ? -25.231 -2.015 42.929 1.00 63.94 96 GLN A CA 1
ATOM 773 C C . GLN A 1 96 ? -25.927 -2.344 41.611 1.00 63.94 96 GLN A C 1
ATOM 775 O O . GLN A 1 96 ? -25.986 -3.496 41.186 1.00 63.94 96 GLN A O 1
ATOM 780 N N . LYS A 1 97 ? -26.472 -1.331 40.934 1.00 70.94 97 LYS A N 1
ATOM 781 C CA . LYS A 1 97 ? -26.863 -1.493 39.538 1.00 70.94 97 LYS A CA 1
ATOM 782 C C . LYS A 1 97 ? -25.568 -1.688 38.745 1.00 70.94 97 LYS A C 1
ATOM 784 O O . LYS A 1 97 ? -24.759 -0.757 38.698 1.00 70.94 97 LYS A O 1
ATOM 789 N N . PRO A 1 98 ? -25.320 -2.870 38.150 1.00 74.00 98 PRO A N 1
ATOM 790 C CA . PRO A 1 98 ? -24.077 -3.105 37.439 1.00 74.00 98 PRO A CA 1
ATOM 791 C C . PRO A 1 98 ? -23.996 -2.104 36.289 1.00 74.00 98 PRO A C 1
ATOM 793 O O . PRO A 1 98 ? -24.896 -2.022 35.449 1.00 74.00 98 PRO A O 1
ATOM 796 N N . MET A 1 99 ? -22.929 -1.304 36.275 1.00 72.44 99 MET A N 1
ATOM 797 C CA . MET A 1 99 ? -22.649 -0.416 35.156 1.00 72.44 99 MET A CA 1
ATOM 798 C C . MET A 1 99 ? -22.504 -1.281 33.907 1.00 72.44 99 MET A C 1
ATOM 800 O O . MET A 1 99 ? -21.596 -2.108 33.814 1.00 72.44 99 MET A O 1
ATOM 804 N N . SER A 1 100 ? -23.429 -1.114 32.964 1.00 79.56 100 SER A N 1
ATOM 805 C CA . SER A 1 100 ? -23.398 -1.800 31.678 1.00 79.56 100 SER A CA 1
ATOM 806 C C . SER A 1 100 ? -22.138 -1.378 30.928 1.00 79.56 100 SER A C 1
ATOM 808 O O . SER A 1 100 ? -22.097 -0.312 30.313 1.00 79.56 100 SER A O 1
ATOM 810 N N . LEU A 1 10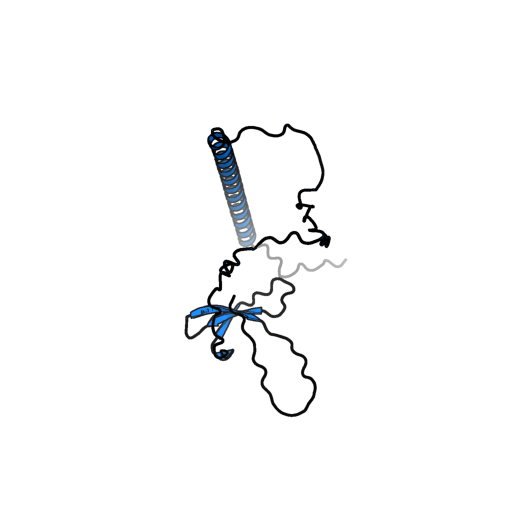1 ? -21.101 -2.213 30.979 1.00 81.75 101 LEU A N 1
ATOM 811 C CA . LEU A 1 101 ? -19.926 -2.041 30.139 1.00 81.75 101 LEU A CA 1
ATOM 812 C C . LEU A 1 101 ? -20.370 -2.197 28.684 1.00 81.75 101 LEU A C 1
ATOM 814 O O . LEU A 1 101 ? -20.882 -3.249 28.299 1.00 81.75 101 LEU A O 1
ATOM 818 N N . LEU A 1 102 ? -20.171 -1.153 27.880 1.00 83.06 102 LEU A N 1
ATOM 819 C CA . LEU A 1 102 ? -20.336 -1.202 26.428 1.00 83.06 102 LEU A CA 1
ATOM 820 C C . LEU A 1 102 ? -19.314 -2.198 25.865 1.00 83.06 102 LEU A C 1
ATOM 822 O O . LEU A 1 102 ? -18.162 -1.854 25.598 1.00 83.06 102 LEU A O 1
ATOM 826 N N . ARG A 1 103 ? -19.717 -3.466 25.759 1.00 80.44 103 ARG A N 1
ATOM 827 C CA . ARG A 1 103 ? -18.899 -4.531 25.188 1.00 80.44 103 ARG A CA 1
ATOM 828 C C . ARG A 1 103 ? -19.161 -4.569 23.690 1.00 80.44 103 ARG A C 1
ATOM 830 O O . ARG A 1 103 ? -20.199 -5.046 23.247 1.00 80.44 103 ARG A O 1
ATOM 837 N N . PHE A 1 104 ? -18.217 -4.046 22.919 1.00 85.06 104 PHE A N 1
ATOM 838 C CA . PHE A 1 104 ? -18.235 -4.200 21.471 1.00 85.06 104 PHE A CA 1
ATOM 839 C C . PHE A 1 104 ? -17.898 -5.653 21.113 1.00 85.06 104 PHE A C 1
ATOM 841 O O . PHE A 1 104 ? -17.014 -6.235 21.755 1.00 85.06 104 PHE A O 1
ATOM 848 N N . PRO A 1 105 ? -18.581 -6.257 20.126 1.00 85.12 105 PRO A N 1
ATOM 849 C CA . PRO A 1 105 ? -18.197 -7.570 19.633 1.00 85.12 105 PRO A CA 1
ATOM 850 C C . PRO A 1 105 ? -16.767 -7.481 19.097 1.00 85.12 105 PRO A C 1
ATOM 852 O O . PRO A 1 105 ? -16.473 -6.686 18.203 1.00 85.12 105 PRO A O 1
ATOM 855 N N . ALA A 1 106 ? -15.857 -8.252 19.691 1.00 84.19 106 ALA A N 1
ATOM 856 C CA . ALA A 1 106 ? -14.504 -8.355 19.176 1.00 84.19 106 ALA A CA 1
ATOM 857 C C . ALA A 1 106 ? -14.547 -9.170 17.875 1.00 84.19 106 ALA A C 1
ATOM 859 O O . ALA A 1 106 ? -15.224 -10.200 17.844 1.00 84.19 106 ALA A O 1
ATOM 860 N N . PRO A 1 107 ? -13.844 -8.746 16.814 1.00 83.25 107 PRO A N 1
ATOM 861 C CA . PRO A 1 107 ? -13.718 -9.569 15.624 1.00 83.25 107 PRO A CA 1
ATOM 862 C C . PRO A 1 107 ? -13.045 -10.897 15.987 1.00 83.25 107 PRO A C 1
ATOM 864 O O . PRO A 1 107 ? -12.045 -10.932 16.714 1.00 83.25 107 PRO A O 1
ATOM 867 N N . GLU A 1 108 ? -13.613 -11.991 15.489 1.00 87.31 108 GLU A N 1
ATOM 868 C CA . GLU A 1 108 ? -13.031 -13.318 15.640 1.00 87.31 108 GLU A CA 1
ATOM 869 C C . GLU A 1 108 ? -11.736 -13.436 14.830 1.00 87.31 108 GLU A C 1
ATOM 871 O O . GLU A 1 108 ? -11.527 -12.769 13.813 1.00 87.31 108 GLU A O 1
ATOM 876 N N . TRP A 1 109 ? -10.828 -14.281 15.308 1.00 84.31 109 TRP A N 1
ATOM 877 C CA . TRP A 1 109 ? -9.529 -14.470 14.681 1.00 84.31 109 TRP A CA 1
ATOM 878 C C . TRP A 1 109 ? -9.691 -15.471 13.537 1.00 84.31 109 TRP A C 1
ATOM 880 O O . TRP A 1 109 ? -9.898 -16.658 13.771 1.00 84.31 109 TRP A O 1
ATOM 890 N N . GLY A 1 110 ? -9.613 -14.987 12.299 1.00 83.12 110 GLY A N 1
ATOM 891 C CA . GLY A 1 110 ? -9.637 -15.830 11.104 1.00 83.12 110 GLY A CA 1
ATOM 892 C C . GLY A 1 110 ? -8.266 -16.427 10.748 1.00 83.12 110 GLY A C 1
ATOM 893 O O . GLY A 1 110 ? -7.240 -16.023 11.307 1.00 83.12 110 GLY A O 1
ATOM 894 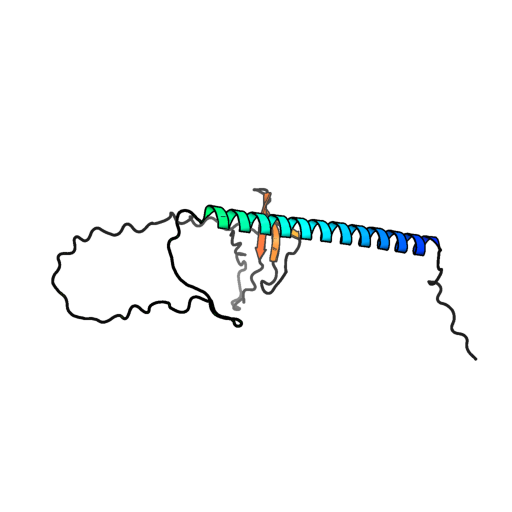N N . PRO A 1 111 ? -8.222 -17.368 9.786 1.00 85.38 111 PRO A N 1
ATOM 895 C CA . PRO A 1 111 ? -6.969 -17.883 9.242 1.00 85.38 111 PRO A CA 1
ATOM 896 C C . PRO A 1 111 ? -6.143 -16.761 8.591 1.00 85.38 111 PRO A C 1
ATOM 898 O O . PRO A 1 111 ? -6.678 -15.878 7.917 1.00 85.38 111 PRO A O 1
ATOM 901 N N . CYS A 1 112 ? -4.820 -16.799 8.772 1.00 84.81 112 CYS A N 1
ATOM 902 C CA . CYS A 1 112 ? -3.910 -15.860 8.116 1.00 84.81 112 CYS A CA 1
ATOM 903 C C . CYS A 1 112 ? -3.850 -16.131 6.606 1.00 84.81 112 CYS A C 1
ATOM 905 O O . CYS A 1 112 ? -3.683 -17.274 6.179 1.00 84.81 112 CYS A O 1
ATOM 907 N N . ARG A 1 113 ? -3.928 -15.072 5.795 1.00 88.31 113 ARG A N 1
ATOM 908 C CA . ARG A 1 113 ? -3.761 -15.155 4.337 1.00 88.31 113 ARG A CA 1
ATOM 909 C C . ARG A 1 113 ? -2.279 -15.218 3.955 1.00 88.31 113 ARG A C 1
ATOM 911 O O . ARG A 1 113 ? -1.454 -14.557 4.585 1.00 88.31 113 ARG A O 1
ATOM 918 N N . HIS A 1 114 ? -1.955 -15.992 2.916 1.00 91.12 114 HIS A N 1
ATOM 919 C CA . HIS A 1 114 ? -0.594 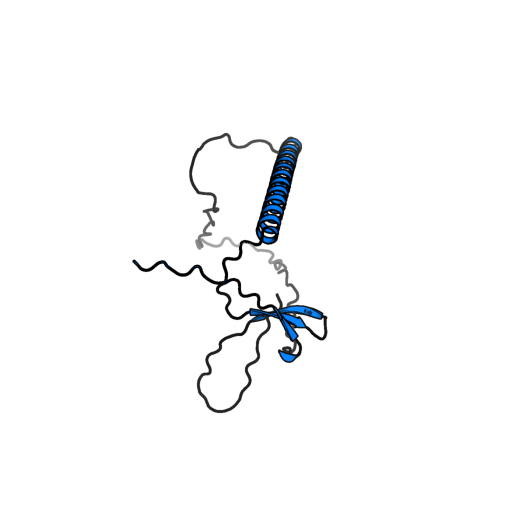-16.078 2.378 1.00 91.12 114 HIS A CA 1
ATOM 920 C C . HIS A 1 114 ? -0.248 -14.842 1.535 1.00 91.12 114 HIS A C 1
ATOM 922 O O . HIS A 1 114 ? -1.131 -14.235 0.930 1.00 91.12 114 HIS A O 1
ATOM 928 N N . VAL A 1 115 ? 1.039 -14.489 1.471 1.00 90.88 115 VAL A N 1
ATOM 929 C CA . VAL A 1 115 ? 1.545 -13.313 0.735 1.00 90.88 115 VAL A CA 1
ATOM 930 C C . VAL A 1 115 ? 1.258 -13.417 -0.767 1.00 90.88 115 VAL A C 1
ATOM 932 O O . VAL A 1 115 ? 1.024 -12.402 -1.413 1.00 90.88 115 VAL A O 1
ATOM 935 N N . ASP A 1 116 ? 1.219 -14.634 -1.308 1.00 92.88 116 ASP A N 1
ATOM 936 C CA . ASP A 1 116 ? 0.985 -14.885 -2.739 1.00 92.88 116 ASP A CA 1
ATOM 937 C C . ASP A 1 116 ? -0.435 -14.522 -3.194 1.00 92.88 116 ASP A C 1
ATOM 939 O O . ASP A 1 116 ? -0.675 -14.331 -4.382 1.00 92.88 116 ASP A O 1
ATOM 943 N N . ASN A 1 117 ? -1.374 -14.361 -2.255 1.00 93.56 117 ASN A N 1
ATOM 944 C CA . ASN A 1 117 ? -2.724 -13.882 -2.559 1.00 93.56 117 ASN A CA 1
ATOM 945 C C . ASN A 1 117 ? -2.760 -12.372 -2.855 1.00 93.56 117 ASN A C 1
ATOM 947 O O . ASN A 1 117 ? -3.836 -11.821 -3.101 1.00 93.56 117 ASN A O 1
ATOM 951 N N . PHE A 1 118 ? -1.610 -11.697 -2.796 1.00 95.12 118 PHE A N 1
ATOM 952 C CA . PHE A 1 118 ? -1.481 -10.261 -2.974 1.00 95.12 118 PHE A CA 1
ATOM 953 C C . PHE A 1 118 ? -0.515 -9.939 -4.118 1.00 95.12 118 PHE A C 1
ATOM 955 O O . PHE A 1 118 ? 0.658 -10.309 -4.103 1.00 95.12 118 PHE A O 1
ATOM 962 N N . GLU A 1 119 ? -0.991 -9.168 -5.090 1.00 95.81 119 GLU A N 1
ATOM 963 C CA . GLU A 1 119 ? -0.170 -8.602 -6.154 1.00 95.81 119 GLU A CA 1
ATOM 964 C C . GLU A 1 119 ? 0.543 -7.356 -5.626 1.00 95.81 119 GLU A C 1
ATOM 966 O O . GLU A 1 119 ? -0.104 -6.436 -5.133 1.00 95.81 119 GLU A O 1
ATOM 971 N N . ARG A 1 120 ? 1.874 -7.292 -5.706 1.00 94.69 120 ARG A N 1
ATOM 972 C CA . ARG A 1 120 ? 2.627 -6.099 -5.291 1.00 94.69 120 ARG A CA 1
ATOM 973 C C . ARG A 1 120 ? 2.560 -5.029 -6.374 1.00 94.69 120 ARG A C 1
ATOM 975 O O . ARG A 1 120 ? 2.924 -5.283 -7.514 1.00 94.69 120 ARG A O 1
ATOM 982 N N . LEU A 1 121 ? 2.148 -3.826 -5.985 1.00 93.25 121 LEU A N 1
ATOM 983 C CA . LEU A 1 121 ? 2.163 -2.646 -6.840 1.00 93.25 121 LEU A CA 1
ATOM 984 C C . LEU A 1 121 ? 3.416 -1.826 -6.503 1.00 93.25 121 LEU A C 1
ATOM 986 O O . LEU A 1 121 ? 4.547 -2.289 -6.629 1.00 93.25 121 LEU A O 1
ATOM 990 N N . ASN A 1 122 ? 3.211 -0.600 -6.029 1.00 93.56 122 ASN A N 1
ATOM 991 C CA . ASN A 1 122 ? 4.272 0.362 -5.803 1.00 93.56 122 ASN A CA 1
ATOM 992 C C . ASN A 1 122 ? 4.832 0.239 -4.393 1.00 93.56 122 ASN A C 1
ATOM 994 O O . ASN A 1 122 ? 4.124 -0.055 -3.426 1.00 93.56 122 ASN A O 1
ATOM 998 N N . HIS A 1 123 ? 6.110 0.560 -4.277 1.00 91.12 123 HIS A N 1
ATOM 999 C CA . HIS A 1 123 ? 6.741 0.777 -2.992 1.00 91.12 123 HIS A CA 1
ATOM 1000 C C . HIS A 1 123 ? 6.302 2.119 -2.392 1.00 91.12 123 HIS A C 1
ATOM 1002 O O . HIS A 1 123 ? 6.239 3.103 -3.125 1.00 91.12 123 HIS A O 1
ATOM 1008 N N . ILE A 1 124 ? 5.973 2.161 -1.095 1.00 89.62 124 ILE A N 1
ATOM 1009 C CA . ILE A 1 124 ? 5.422 3.360 -0.421 1.00 89.62 124 ILE A CA 1
ATOM 1010 C C . ILE A 1 124 ? 6.279 3.828 0.769 1.00 89.62 124 ILE A C 1
ATOM 1012 O O . ILE A 1 124 ? 5.776 4.478 1.682 1.00 89.62 124 ILE A O 1
ATOM 1016 N N . GLU A 1 125 ? 7.570 3.481 0.810 1.00 76.88 125 GLU A N 1
ATOM 1017 C CA . GLU A 1 125 ? 8.454 3.919 1.901 1.00 76.88 125 GLU A CA 1
ATOM 1018 C C . GLU A 1 125 ? 8.712 5.430 1.897 1.00 76.88 125 GLU A C 1
ATOM 1020 O O . GLU A 1 125 ? 9.590 5.926 1.197 1.00 76.88 125 GLU A O 1
ATOM 1025 N N . GLU A 1 126 ? 7.987 6.143 2.759 1.00 71.00 126 GLU A N 1
ATOM 1026 C CA . GLU A 1 126 ? 8.150 7.583 2.998 1.00 71.00 126 GLU A CA 1
ATOM 1027 C C . GLU A 1 126 ? 8.772 7.907 4.379 1.00 71.00 126 GLU A C 1
ATOM 1029 O O . GLU A 1 126 ? 8.863 9.071 4.762 1.00 71.00 126 GLU A O 1
ATOM 1034 N N . GLY A 1 127 ? 9.227 6.915 5.163 1.00 76.00 127 GLY A N 1
ATOM 1035 C CA . GLY A 1 127 ? 9.757 7.179 6.511 1.00 76.00 127 GLY A CA 1
ATOM 1036 C C . GLY A 1 127 ? 10.371 5.983 7.246 1.00 76.00 127 GLY A C 1
ATOM 1037 O O . GLY A 1 127 ? 10.783 4.997 6.648 1.00 76.00 127 GLY A O 1
ATOM 1038 N N . SER A 1 128 ? 10.413 6.043 8.582 1.00 79.69 128 SER A N 1
ATOM 1039 C CA . SER A 1 128 ? 11.071 5.052 9.460 1.00 79.69 128 SER A CA 1
ATOM 1040 C C . SER A 1 128 ? 10.323 3.718 9.620 1.00 79.69 128 SER A C 1
ATOM 1042 O O . SER A 1 128 ? 10.729 2.857 10.404 1.00 79.69 128 SER A O 1
ATOM 1044 N N . TYR A 1 129 ? 9.227 3.517 8.885 1.00 76.12 129 TYR A N 1
ATOM 1045 C CA . TYR A 1 129 ? 8.387 2.322 8.986 1.00 76.12 129 TYR A CA 1
ATOM 1046 C C . TYR A 1 129 ? 9.010 1.065 8.361 1.00 76.12 129 TYR A C 1
ATOM 1048 O O . TYR A 1 129 ? 8.478 -0.030 8.590 1.00 76.12 129 TYR A O 1
ATOM 1056 N N . GLY A 1 130 ? 10.144 1.207 7.667 1.00 86.00 130 GLY A N 1
ATOM 1057 C CA . GLY A 1 130 ? 10.870 0.131 6.992 1.00 86.00 130 GLY A CA 1
ATOM 1058 C C . GLY A 1 130 ? 10.150 -0.357 5.735 1.00 86.00 130 GLY A C 1
ATOM 1059 O O . GLY A 1 130 ? 9.253 0.310 5.239 1.00 86.00 130 GLY A O 1
ATOM 1060 N N . LEU A 1 131 ? 10.500 -1.557 5.261 1.00 88.06 131 LEU A N 1
ATOM 1061 C CA . LEU A 1 131 ? 10.033 -2.112 3.985 1.00 88.06 131 LEU A CA 1
ATOM 1062 C C . LEU A 1 131 ? 8.519 -2.355 3.928 1.00 88.06 131 LEU A C 1
ATOM 1064 O O . LEU A 1 131 ? 8.027 -3.396 4.380 1.00 88.06 131 LEU A O 1
ATOM 1068 N N . VAL A 1 132 ? 7.797 -1.391 3.343 1.00 92.12 132 VAL A N 1
ATOM 1069 C CA . VAL A 1 132 ? 6.346 -1.430 3.116 1.00 92.12 132 VAL A CA 1
ATOM 1070 C C . VAL A 1 132 ? 6.010 -1.211 1.641 1.00 92.12 132 VAL A C 1
ATOM 1072 O O . VAL A 1 132 ? 6.303 -0.162 1.076 1.00 92.12 132 VAL A O 1
ATOM 1075 N N . SER A 1 133 ? 5.319 -2.179 1.038 1.00 92.88 133 SER A N 1
ATOM 1076 C CA . SER A 1 133 ? 4.835 -2.101 -0.346 1.00 92.88 133 SER A CA 1
ATOM 1077 C C . SER A 1 133 ? 3.312 -2.078 -0.399 1.00 92.88 133 SER A C 1
ATOM 1079 O O . SER A 1 133 ? 2.666 -2.857 0.301 1.00 92.88 133 SER A O 1
ATOM 1081 N N . ARG A 1 134 ? 2.733 -1.257 -1.275 1.00 94.00 134 ARG A N 1
ATOM 1082 C CA . ARG A 1 134 ? 1.312 -1.333 -1.626 1.00 94.00 134 ARG A CA 1
ATOM 1083 C C . ARG A 1 134 ? 1.050 -2.619 -2.408 1.00 94.00 134 ARG A C 1
ATOM 1085 O O . ARG A 1 134 ? 1.828 -2.961 -3.297 1.00 94.00 134 ARG A O 1
ATOM 1092 N N . ALA A 1 135 ? -0.041 -3.308 -2.106 1.00 96.31 135 ALA A N 1
ATOM 1093 C CA . ALA A 1 135 ? -0.455 -4.512 -2.809 1.00 96.31 135 ALA A CA 1
ATOM 1094 C C . ALA A 1 135 ? -1.968 -4.550 -3.016 1.00 96.31 135 ALA A C 1
ATOM 1096 O O . ALA A 1 135 ? -2.708 -3.853 -2.327 1.00 96.31 135 ALA A O 1
ATOM 1097 N N . ARG A 1 136 ? -2.417 -5.356 -3.971 1.00 96.75 136 ARG A N 1
ATOM 1098 C CA . ARG A 1 136 ? -3.824 -5.620 -4.246 1.00 96.75 136 ARG A CA 1
ATOM 1099 C C . ARG A 1 136 ? -4.129 -7.066 -3.895 1.00 96.75 136 ARG A C 1
ATOM 1101 O O . ARG A 1 136 ? -3.438 -7.963 -4.365 1.00 96.75 136 ARG A O 1
ATOM 1108 N N . GLU A 1 137 ? -5.146 -7.302 -3.081 1.00 95.75 137 GLU A N 1
ATOM 1109 C CA . GLU A 1 137 ? -5.634 -8.657 -2.832 1.00 95.75 137 GLU A CA 1
ATOM 1110 C C . GLU A 1 137 ? -6.313 -9.206 -4.094 1.00 95.75 137 GLU A C 1
ATOM 1112 O O . GLU A 1 137 ? -7.177 -8.553 -4.675 1.00 95.75 137 GLU A O 1
ATOM 1117 N N . LEU A 1 138 ? -5.936 -10.410 -4.525 1.00 94.81 138 LEU A N 1
ATOM 1118 C CA . LEU A 1 138 ? -6.448 -11.006 -5.763 1.00 94.81 138 LEU A CA 1
ATOM 1119 C C . LEU A 1 138 ? -7.931 -11.398 -5.668 1.00 94.81 138 LEU A C 1
ATOM 1121 O O . LEU A 1 138 ? -8.646 -11.327 -6.663 1.00 94.81 138 LEU A O 1
ATOM 1125 N N . ALA A 1 139 ? -8.400 -11.798 -4.481 1.00 93.50 139 ALA A N 1
ATOM 1126 C CA . ALA A 1 139 ? -9.772 -12.266 -4.273 1.00 93.50 139 ALA A CA 1
ATOM 1127 C C . ALA A 1 139 ? -10.794 -11.120 -4.176 1.00 93.50 139 ALA A C 1
ATOM 1129 O O . ALA A 1 139 ? -11.874 -11.202 -4.752 1.00 93.50 139 ALA A O 1
ATOM 1130 N N . THR A 1 140 ? -10.461 -10.059 -3.439 1.00 94.31 140 THR A N 1
ATOM 1131 C CA . THR A 1 140 ? -11.364 -8.925 -3.168 1.00 94.31 140 THR A CA 1
ATOM 1132 C C . THR A 1 140 ? -11.078 -7.726 -4.071 1.00 94.31 140 THR A C 1
ATOM 1134 O O . THR A 1 140 ? -11.941 -6.875 -4.273 1.00 94.31 140 THR A O 1
ATOM 1137 N N . GLY A 1 141 ? -9.866 -7.639 -4.627 1.00 94.56 141 GLY A N 1
ATOM 1138 C CA . GLY A 1 141 ? -9.384 -6.466 -5.343 1.00 94.56 141 GLY A CA 1
ATOM 1139 C C . GLY A 1 141 ? -9.013 -5.290 -4.436 1.00 94.56 141 GLY A C 1
ATOM 1140 O O . GLY A 1 141 ? -8.718 -4.219 -4.969 1.00 94.56 141 GLY A O 1
ATOM 1141 N N . GLU A 1 142 ? -9.025 -5.467 -3.112 1.00 95.50 142 GLU A N 1
ATOM 1142 C CA . GLU A 1 142 ? -8.762 -4.412 -2.133 1.00 95.50 142 GLU A CA 1
ATOM 1143 C C . GLU A 1 142 ? -7.280 -4.011 -2.110 1.00 95.50 142 GLU A C 1
ATOM 1145 O O . GLU A 1 142 ? -6.384 -4.847 -2.246 1.00 95.50 142 GLU A O 1
ATOM 1150 N N . ILE A 1 143 ? -7.014 -2.712 -1.942 1.00 95.12 143 ILE A N 1
ATOM 1151 C CA . ILE A 1 143 ? -5.655 -2.175 -1.847 1.00 95.12 143 ILE A CA 1
ATOM 1152 C C . ILE A 1 143 ? -5.202 -2.183 -0.387 1.00 95.12 143 ILE A C 1
ATOM 1154 O O . ILE A 1 143 ? -5.738 -1.456 0.443 1.00 95.12 143 ILE A O 1
ATOM 1158 N N . VAL A 1 144 ? -4.158 -2.956 -0.101 1.00 93.50 144 VAL A N 1
ATOM 1159 C CA . VAL A 1 144 ? -3.582 -3.154 1.234 1.00 93.50 144 VAL A CA 1
ATOM 1160 C C . VAL A 1 144 ? -2.100 -2.763 1.274 1.00 93.50 144 VAL A C 1
ATOM 1162 O O . VAL A 1 144 ? -1.441 -2.608 0.243 1.00 93.50 144 VAL A O 1
ATOM 1165 N N . ALA A 1 145 ? -1.539 -2.618 2.477 1.00 94.12 145 ALA A N 1
ATOM 1166 C CA . ALA A 1 145 ? -0.111 -2.372 2.684 1.00 94.12 145 ALA A CA 1
ATOM 1167 C C . ALA A 1 145 ? 0.588 -3.617 3.254 1.00 94.12 145 ALA A C 1
ATOM 1169 O O . ALA A 1 145 ? 0.255 -4.098 4.337 1.00 94.12 145 ALA A O 1
ATOM 1170 N N . LEU A 1 146 ? 1.601 -4.122 2.547 1.00 92.69 146 LEU A N 1
ATOM 1171 C CA . LEU A 1 146 ? 2.413 -5.257 2.979 1.00 92.69 146 LEU A CA 1
ATOM 1172 C C . LEU A 1 146 ? 3.678 -4.762 3.682 1.00 92.69 146 LEU A C 1
ATOM 1174 O O . LEU A 1 146 ? 4.572 -4.218 3.033 1.00 92.69 146 LEU A O 1
ATOM 1178 N N . LYS A 1 147 ? 3.781 -4.994 4.996 1.00 92.44 147 LYS A N 1
ATOM 1179 C CA . LYS A 1 147 ? 4.977 -4.685 5.791 1.00 92.44 147 LYS A CA 1
ATOM 1180 C C . LYS A 1 147 ? 5.802 -5.939 6.042 1.00 92.44 147 LYS A C 1
ATOM 1182 O O . LYS A 1 147 ? 5.320 -6.876 6.674 1.00 92.44 147 LYS A O 1
ATOM 1187 N N . ARG A 1 148 ? 7.070 -5.926 5.630 1.00 89.19 148 ARG A N 1
ATOM 1188 C CA . ARG A 1 148 ? 7.997 -7.014 5.960 1.00 89.19 148 ARG A CA 1
ATOM 1189 C C . ARG A 1 148 ? 8.501 -6.869 7.388 1.00 89.19 148 ARG A C 1
ATOM 1191 O O . ARG A 1 148 ? 9.102 -5.859 7.755 1.00 89.19 148 ARG A O 1
ATOM 1198 N N . LEU A 1 149 ? 8.253 -7.889 8.203 1.00 86.81 149 LEU A N 1
ATOM 1199 C CA . LEU A 1 149 ? 8.735 -7.943 9.578 1.00 86.81 149 LEU A CA 1
ATOM 1200 C C . LEU A 1 149 ? 10.097 -8.630 9.615 1.00 86.81 149 LEU A C 1
ATOM 1202 O O . LEU A 1 149 ? 10.240 -9.785 9.221 1.00 86.81 149 LEU A O 1
ATOM 1206 N N . LYS A 1 150 ? 11.105 -7.928 10.136 1.00 82.44 150 LYS A N 1
ATOM 1207 C CA . LYS A 1 150 ? 12.403 -8.531 10.438 1.00 82.44 150 LYS A CA 1
ATOM 1208 C C . LYS A 1 150 ? 12.312 -9.225 11.793 1.00 82.44 150 LYS A C 1
ATOM 1210 O O . LYS A 1 150 ? 12.324 -8.568 12.830 1.00 82.44 150 LYS A O 1
ATOM 1215 N N . TRP A 1 151 ? 12.208 -10.546 11.781 1.00 82.00 151 TRP A N 1
ATOM 1216 C CA . TRP A 1 151 ? 12.265 -11.368 12.986 1.00 82.00 151 TRP A CA 1
ATOM 1217 C C . TRP A 1 151 ? 13.665 -11.980 13.121 1.00 82.00 151 TRP A C 1
ATOM 1219 O O . TRP A 1 151 ? 14.336 -12.254 12.128 1.00 82.00 151 TRP A O 1
ATOM 1229 N N . ARG A 1 152 ? 14.148 -12.133 14.358 1.00 77.88 152 ARG A N 1
ATOM 1230 C CA . ARG A 1 152 ? 15.415 -12.818 14.641 1.00 77.88 152 ARG A CA 1
ATOM 1231 C C . ARG A 1 152 ? 15.114 -14.302 14.821 1.00 77.88 152 ARG A C 1
ATOM 1233 O O . ARG A 1 152 ? 14.372 -14.659 15.729 1.00 77.88 152 ARG A O 1
ATOM 1240 N N . THR A 1 153 ? 15.682 -15.146 13.967 1.00 68.56 153 THR A N 1
ATOM 1241 C CA . THR A 1 153 ? 15.709 -16.596 14.170 1.00 68.56 153 THR A CA 1
ATOM 1242 C C . THR A 1 153 ? 16.613 -16.884 15.367 1.00 68.56 153 THR A C 1
ATOM 1244 O O . THR A 1 153 ? 17.828 -16.712 15.267 1.00 68.56 153 THR A O 1
ATOM 1247 N N . ALA A 1 154 ? 16.061 -17.300 16.506 1.00 59.88 154 ALA A N 1
ATOM 1248 C CA . ALA A 1 154 ? 16.872 -18.035 17.468 1.00 59.88 154 ALA A CA 1
ATOM 1249 C C . ALA A 1 154 ? 17.261 -19.351 16.784 1.00 59.88 154 ALA A C 1
ATOM 1251 O O . ALA A 1 154 ? 16.390 -20.099 16.346 1.00 59.88 154 ALA A O 1
ATOM 1252 N N . THR A 1 155 ? 18.556 -19.577 16.589 1.00 53.53 155 THR A N 1
ATOM 1253 C CA . THR A 1 155 ? 19.089 -20.777 15.947 1.00 53.53 155 THR A CA 1
ATOM 1254 C C . THR A 1 155 ? 18.769 -22.003 16.799 1.00 53.53 155 THR A C 1
ATOM 1256 O O . THR A 1 155 ? 19.547 -22.392 17.661 1.00 53.53 155 THR A O 1
ATOM 1259 N N . THR A 1 156 ? 17.635 -22.638 16.543 1.00 49.88 156 THR A N 1
ATOM 1260 C CA . THR A 1 156 ? 17.467 -24.073 16.755 1.00 49.88 156 THR A CA 1
ATOM 1261 C C . THR A 1 156 ? 17.135 -24.657 15.398 1.00 49.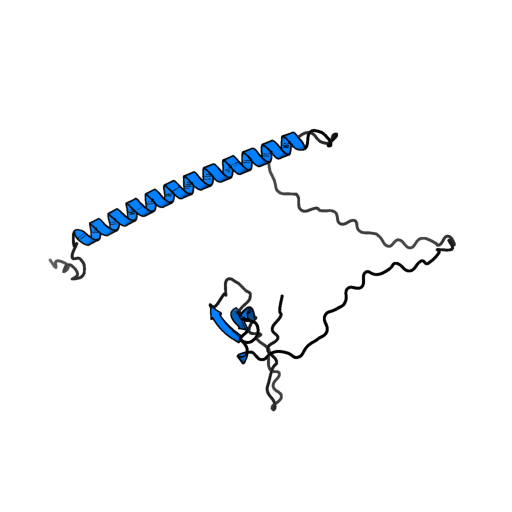88 156 THR A C 1
ATOM 1263 O O . THR A 1 156 ? 16.140 -24.288 14.777 1.00 49.88 156 THR A O 1
ATOM 1266 N N . ALA A 1 157 ? 18.050 -25.480 14.896 1.00 50.25 157 ALA A N 1
ATOM 1267 C CA . ALA A 1 157 ? 17.926 -26.161 13.624 1.00 50.25 157 ALA A CA 1
ATOM 1268 C C . ALA A 1 157 ? 16.575 -26.891 13.521 1.00 50.25 157 ALA A C 1
ATOM 1270 O O . ALA A 1 157 ? 16.129 -27.505 14.487 1.00 50.25 157 ALA A O 1
ATOM 1271 N N . SER A 1 158 ? 16.006 -26.863 12.315 1.00 49.12 158 SER A N 1
ATOM 1272 C CA . SER A 1 158 ? 14.758 -27.489 11.854 1.00 49.12 158 SER A CA 1
ATOM 1273 C C . SER A 1 158 ? 13.475 -26.639 11.950 1.00 49.12 158 SER A C 1
ATOM 1275 O O . SER A 1 158 ? 13.072 -26.181 13.009 1.00 49.12 158 SER A O 1
ATOM 1277 N N . GLN A 1 159 ? 12.841 -26.497 10.777 1.00 43.44 159 GLN A N 1
ATOM 1278 C CA . GLN A 1 159 ? 11.508 -25.951 10.463 1.00 43.44 159 GLN A CA 1
ATOM 1279 C C . GLN A 1 159 ? 11.332 -24.421 10.331 1.00 43.44 159 GLN A C 1
ATOM 1281 O O . GLN A 1 159 ? 11.111 -23.679 11.282 1.00 43.44 159 GLN A O 1
ATOM 1286 N N . SER A 1 160 ? 11.323 -23.970 9.069 1.00 44.06 160 SER A N 1
ATOM 1287 C CA . SER A 1 160 ? 10.459 -22.890 8.558 1.00 44.06 160 SER A CA 1
ATOM 1288 C C . SER A 1 160 ? 8.976 -23.333 8.590 1.00 44.06 160 SER A C 1
ATOM 1290 O O . SER A 1 160 ? 8.746 -24.544 8.596 1.00 44.06 160 SER A O 1
ATOM 1292 N N . PRO A 1 161 ? 7.957 -22.436 8.565 1.00 49.00 161 PRO A N 1
ATOM 1293 C CA . PRO A 1 161 ? 7.971 -21.049 8.079 1.00 49.00 161 PRO A CA 1
ATOM 1294 C C . PRO A 1 161 ? 7.357 -20.013 9.048 1.00 49.00 161 PRO A C 1
ATOM 1296 O O . PRO A 1 161 ? 6.490 -20.312 9.866 1.00 49.00 161 PRO A O 1
ATOM 1299 N N . VAL A 1 162 ? 7.776 -18.749 8.933 1.00 47.56 162 VAL A N 1
ATOM 1300 C CA . VAL A 1 162 ? 7.212 -17.657 9.741 1.00 47.56 162 VAL A CA 1
ATOM 1301 C C . VAL A 1 162 ? 6.095 -16.952 8.989 1.00 47.56 162 VAL A C 1
ATOM 1303 O O . VAL A 1 162 ? 6.291 -16.373 7.926 1.00 47.56 162 VAL A O 1
ATOM 1306 N N . CYS A 1 163 ? 4.923 -17.016 9.610 1.00 40.94 163 CYS A N 1
ATOM 1307 C CA . CYS A 1 163 ? 3.696 -16.310 9.282 1.00 40.94 163 CYS A CA 1
ATOM 1308 C C . CYS A 1 163 ? 3.964 -14.791 9.162 1.00 40.94 163 CYS A C 1
ATOM 1310 O O . CYS A 1 163 ? 4.201 -14.115 10.169 1.00 40.94 163 CYS A O 1
ATOM 1312 N N . GLU A 1 164 ? 3.955 -14.241 7.941 1.00 53.81 164 GLU A N 1
ATOM 1313 C CA . GLU A 1 164 ? 3.998 -12.789 7.712 1.00 53.81 164 GLU A CA 1
ATOM 1314 C C . GLU A 1 164 ? 2.631 -12.193 8.083 1.00 53.81 164 GLU A C 1
ATOM 1316 O O . GLU A 1 164 ? 1.625 -12.340 7.392 1.00 53.81 164 GLU A O 1
ATOM 1321 N N . ARG A 1 165 ? 2.586 -11.556 9.255 1.00 48.47 165 ARG A N 1
ATOM 1322 C CA . ARG A 1 165 ? 1.378 -10.983 9.852 1.00 48.47 165 ARG A CA 1
ATOM 1323 C C . ARG A 1 165 ? 0.972 -9.698 9.123 1.00 48.47 165 ARG A C 1
ATOM 1325 O O . ARG A 1 165 ? 1.508 -8.630 9.416 1.00 48.47 165 ARG A O 1
ATOM 1332 N N . PHE A 1 166 ? -0.013 -9.785 8.232 1.00 50.22 166 PHE A N 1
ATOM 1333 C CA . PHE A 1 166 ? -0.659 -8.617 7.628 1.00 50.22 166 PHE A CA 1
ATOM 1334 C C . PHE A 1 166 ? -1.707 -8.028 8.573 1.00 50.22 166 PHE A C 1
ATOM 1336 O O . PHE A 1 166 ? -2.780 -8.595 8.777 1.00 50.22 166 PHE A O 1
ATOM 1343 N N . LYS A 1 167 ? -1.387 -6.877 9.172 1.00 47.12 167 LYS A N 1
ATOM 1344 C CA . LYS A 1 167 ? -2.381 -6.049 9.862 1.00 47.12 167 LYS A CA 1
ATOM 1345 C C . LYS A 1 167 ? -3.231 -5.349 8.803 1.00 47.12 167 LYS A C 1
ATOM 1347 O O . LYS A 1 167 ? -2.721 -4.476 8.111 1.00 47.12 167 LYS A O 1
ATOM 1352 N N . HIS A 1 168 ? -4.496 -5.744 8.701 1.00 37.81 168 HIS A N 1
ATOM 1353 C CA . HIS A 1 168 ? -5.528 -4.897 8.109 1.00 37.81 168 HIS A CA 1
ATOM 1354 C C . HIS A 1 168 ? -5.828 -3.811 9.146 1.00 37.81 168 HIS A C 1
ATOM 1356 O O . HIS A 1 168 ? -6.047 -4.133 10.318 1.00 37.81 168 HIS A O 1
ATOM 1362 N N . CYS A 1 169 ? -5.701 -2.551 8.744 1.00 35.66 169 CYS A N 1
ATOM 1363 C CA . CYS A 1 169 ? -6.085 -1.388 9.533 1.00 35.66 169 CYS A CA 1
ATOM 1364 C C . CYS A 1 169 ? -7.258 -0.717 8.832 1.00 35.66 169 CYS A C 1
ATOM 1366 O O . CYS A 1 169 ? -7.239 -0.730 7.582 1.00 35.66 169 CYS A O 1
#